Protein AF-A0A382G6Y0-F1 (afdb_monomer_lite)

Foldseek 3Di:
DDDFDKDALDPVVSPDIDGDHPVVLVVLCVVCVVVVHHSSVSVVVVVVVLVVQQVVCVVVVHARPVRDPDDPVNLVVVLVVLVVVLVVLVVVLVVVVVVVPVDPVVNVVSVVSNVVSVVVNVCSVPVPD

Organism: NCBI:txid408172

Structure (mmCIF, N/CA/C/O backbone):
data_AF-A0A382G6Y0-F1
#
_entry.id   AF-A0A382G6Y0-F1
#
loop_
_atom_site.group_PDB
_atom_site.id
_atom_site.type_symbol
_atom_site.label_atom_id
_atom_site.label_alt_id
_atom_site.label_comp_id
_atom_site.label_asym_id
_atom_site.label_entity_id
_atom_site.label_seq_id
_atom_site.pdbx_PDB_ins_code
_atom_site.Cartn_x
_atom_site.Cartn_y
_atom_site.Cartn_z
_atom_site.occupancy
_atom_site.B_iso_or_equiv
_atom_site.auth_seq_id
_atom_site.auth_comp_id
_atom_site.auth_asym_id
_atom_site.auth_atom_id
_atom_site.pdbx_PDB_model_num
ATOM 1 N N . MET A 1 1 ? 11.595 -20.872 0.022 1.00 48.16 1 MET A N 1
ATOM 2 C CA . MET A 1 1 ? 12.048 -20.132 -1.179 1.00 48.16 1 MET A CA 1
ATOM 3 C C . MET A 1 1 ? 10.862 -19.356 -1.728 1.00 48.16 1 MET A C 1
ATOM 5 O O . MET A 1 1 ? 9.811 -19.960 -1.899 1.00 48.16 1 MET A O 1
ATOM 9 N N . ALA A 1 2 ? 10.983 -18.038 -1.909 1.00 52.88 2 ALA A N 1
ATOM 10 C CA . ALA A 1 2 ? 9.869 -17.195 -2.349 1.00 52.88 2 ALA A CA 1
ATOM 11 C C . ALA A 1 2 ? 9.395 -17.615 -3.754 1.00 52.88 2 ALA A C 1
ATOM 13 O O . ALA A 1 2 ? 10.188 -17.620 -4.698 1.00 52.88 2 ALA A O 1
ATOM 14 N N . LYS A 1 3 ? 8.121 -18.011 -3.872 1.00 64.12 3 LYS A N 1
ATOM 15 C CA . LYS A 1 3 ? 7.473 -18.344 -5.146 1.00 64.12 3 LYS A CA 1
ATOM 16 C C . LYS A 1 3 ? 7.344 -17.055 -5.961 1.00 64.12 3 LYS A C 1
ATOM 18 O O . LYS A 1 3 ? 6.647 -16.141 -5.544 1.00 64.12 3 LYS A O 1
ATOM 23 N N . GLY A 1 4 ? 8.051 -16.960 -7.080 1.00 74.88 4 GLY A N 1
ATOM 24 C CA . GLY A 1 4 ? 7.977 -15.792 -7.954 1.00 74.88 4 GLY A CA 1
ATOM 25 C C . GLY A 1 4 ? 8.869 -15.934 -9.179 1.00 74.88 4 GLY A C 1
ATOM 26 O O . GLY A 1 4 ? 9.965 -16.510 -9.101 1.00 74.88 4 GLY A O 1
ATOM 27 N N . ARG A 1 5 ? 8.396 -15.408 -10.309 1.00 82.00 5 ARG A N 1
ATOM 28 C CA . ARG A 1 5 ? 9.122 -15.413 -11.579 1.00 82.00 5 ARG A CA 1
ATOM 29 C C . ARG A 1 5 ? 10.162 -14.295 -11.572 1.00 82.00 5 ARG A C 1
ATOM 31 O O . ARG A 1 5 ? 9.927 -13.208 -11.048 1.00 82.00 5 ARG A O 1
ATOM 38 N N . MET A 1 6 ? 11.334 -14.588 -12.132 1.00 84.00 6 MET A N 1
ATOM 39 C CA . MET A 1 6 ? 12.382 -13.589 -12.340 1.00 84.00 6 MET A CA 1
ATOM 40 C C . MET A 1 6 ? 11.963 -12.634 -13.457 1.00 84.00 6 MET A C 1
ATOM 42 O O . MET A 1 6 ? 11.615 -13.083 -14.550 1.00 84.00 6 MET A O 1
ATOM 46 N N . VAL A 1 7 ? 12.033 -11.336 -13.184 1.00 83.62 7 VAL A N 1
ATOM 47 C CA . VAL A 1 7 ? 11.769 -10.262 -14.143 1.00 83.62 7 VAL A CA 1
ATOM 48 C C . VAL A 1 7 ? 13.030 -9.426 -14.293 1.00 83.62 7 VAL A C 1
ATOM 50 O O . VAL A 1 7 ? 13.670 -9.090 -13.296 1.00 83.62 7 VAL A O 1
ATOM 53 N N . TYR A 1 8 ? 13.379 -9.095 -15.534 1.00 85.06 8 TYR A N 1
ATOM 54 C CA . TYR A 1 8 ? 14.515 -8.242 -15.867 1.00 85.06 8 TYR A CA 1
ATOM 55 C C . TYR A 1 8 ? 14.017 -6.858 -16.287 1.00 85.06 8 TYR A C 1
ATOM 57 O O . TYR A 1 8 ? 13.060 -6.733 -17.050 1.00 85.06 8 TYR A O 1
ATOM 65 N N . LE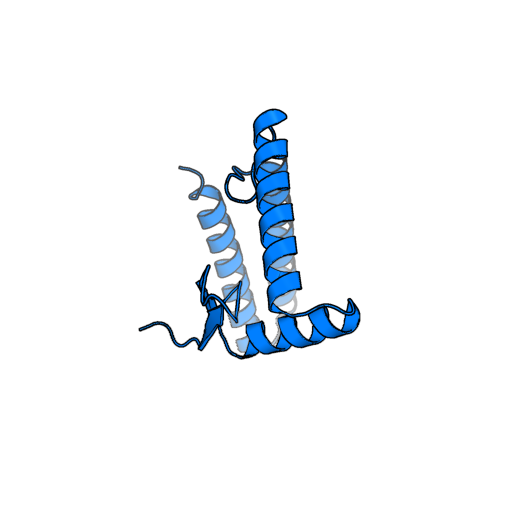U A 1 9 ? 14.663 -5.815 -15.771 1.00 83.25 9 LEU A N 1
ATOM 66 C CA . LEU A 1 9 ? 14.405 -4.423 -16.131 1.00 83.25 9 LEU A CA 1
ATOM 67 C C . LEU A 1 9 ? 15.010 -4.093 -17.495 1.00 83.25 9 LEU A C 1
ATOM 69 O O . LEU A 1 9 ? 14.487 -3.246 -18.208 1.00 83.25 9 LEU A O 1
ATOM 73 N N . ASP A 1 10 ? 16.094 -4.762 -17.872 1.00 82.31 10 ASP A N 1
ATOM 74 C CA . ASP A 1 10 ? 16.624 -4.807 -19.232 1.00 82.31 10 ASP A CA 1
ATOM 75 C C . ASP A 1 10 ? 16.640 -6.273 -19.682 1.00 82.31 10 ASP A C 1
ATOM 77 O O . ASP A 1 10 ? 17.432 -7.069 -19.172 1.00 82.31 10 ASP A O 1
ATOM 81 N N . GLU A 1 11 ? 15.711 -6.647 -20.567 1.00 74.12 11 GLU A N 1
ATOM 82 C CA . GLU A 1 11 ? 15.545 -8.038 -21.010 1.00 74.12 11 GLU A CA 1
ATOM 83 C C . GLU A 1 11 ? 16.718 -8.500 -21.896 1.00 74.12 11 GLU A C 1
ATOM 85 O O . GLU A 1 11 ? 17.145 -9.649 -21.771 1.00 74.12 11 GLU A O 1
ATOM 90 N N . ASP A 1 12 ? 17.306 -7.597 -22.689 1.00 78.62 12 ASP A N 1
ATOM 91 C CA . ASP A 1 12 ? 18.408 -7.901 -23.611 1.00 78.62 12 ASP A CA 1
ATOM 92 C C . ASP A 1 12 ? 19.730 -8.089 -22.863 1.00 78.62 12 ASP A C 1
ATOM 94 O O . ASP A 1 12 ? 20.458 -9.063 -23.073 1.00 78.62 12 ASP A O 1
ATOM 98 N N . LYS A 1 13 ? 20.039 -7.171 -21.939 1.00 79.88 13 LYS A N 1
ATOM 99 C CA . LYS A 1 13 ? 21.279 -7.214 -21.146 1.00 79.88 13 LYS A CA 1
ATOM 100 C C . LYS A 1 13 ? 21.147 -8.051 -19.877 1.00 79.88 13 LYS A C 1
ATOM 102 O O . LYS A 1 13 ? 22.143 -8.274 -19.190 1.00 79.88 13 LYS A O 1
ATOM 107 N N . LYS A 1 14 ? 19.930 -8.495 -19.541 1.00 76.19 14 LYS A N 1
ATOM 108 C CA . LYS A 1 14 ? 19.589 -9.185 -18.284 1.00 76.19 14 LYS A CA 1
ATOM 109 C C . LYS A 1 14 ? 20.040 -8.413 -17.036 1.00 76.19 14 LYS A C 1
ATOM 111 O O . LYS A 1 14 ? 20.447 -9.005 -16.034 1.00 76.19 14 LYS A O 1
ATOM 116 N N . LEU A 1 15 ? 19.955 -7.085 -17.082 1.00 76.50 15 LEU A N 1
ATOM 117 C CA . LEU A 1 15 ? 20.374 -6.195 -15.996 1.00 76.50 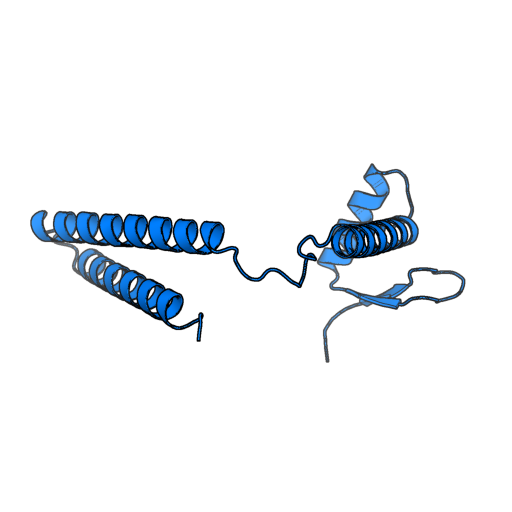15 LEU A CA 1
ATOM 118 C C . LEU A 1 15 ? 19.182 -5.729 -15.165 1.00 76.50 15 LEU A C 1
ATOM 120 O O . LEU A 1 15 ? 18.095 -5.510 -15.697 1.00 76.50 15 LEU A O 1
ATOM 124 N N . GLY A 1 16 ? 19.425 -5.557 -13.859 1.00 77.56 16 GLY A N 1
ATOM 125 C CA . GLY A 1 16 ? 18.426 -5.141 -12.875 1.00 77.56 16 GLY A CA 1
ATOM 126 C C . GLY A 1 16 ? 17.277 -6.140 -12.800 1.00 77.56 16 GLY A C 1
ATOM 127 O O . GLY A 1 16 ? 16.369 -6.100 -13.615 1.00 77.56 16 GLY A O 1
ATOM 128 N N . HIS A 1 17 ? 17.307 -7.066 -11.849 1.00 85.62 17 HIS A N 1
ATOM 129 C CA . HIS A 1 17 ? 16.301 -8.121 -11.775 1.00 85.62 17 HIS A CA 1
ATOM 130 C C . HIS A 1 17 ? 15.602 -8.149 -10.423 1.00 85.62 17 HIS A C 1
ATOM 132 O O . HIS A 1 17 ? 16.197 -7.841 -9.393 1.00 85.62 17 HIS A O 1
ATOM 138 N N . TYR A 1 18 ? 14.339 -8.558 -10.437 1.00 87.00 18 TYR A N 1
ATOM 139 C CA . TYR A 1 18 ? 13.534 -8.758 -9.239 1.00 87.00 18 TYR A CA 1
ATOM 140 C C . TYR A 1 18 ? 12.677 -10.016 -9.381 1.00 87.00 18 TYR A C 1
ATOM 142 O O . TYR A 1 18 ? 12.496 -10.547 -10.480 1.00 87.00 18 TYR A O 1
ATOM 150 N N . ARG A 1 19 ? 12.170 -10.523 -8.255 1.00 87.00 19 ARG A N 1
ATOM 151 C CA . ARG A 1 19 ? 11.152 -11.578 -8.243 1.00 87.00 19 ARG A CA 1
ATOM 152 C C . ARG A 1 19 ? 9.798 -10.956 -7.966 1.00 87.00 19 ARG A C 1
ATOM 154 O O . ARG A 1 19 ? 9.670 -10.174 -7.031 1.00 87.00 19 ARG A O 1
ATOM 161 N N . ALA A 1 20 ? 8.809 -11.353 -8.751 1.00 86.69 20 ALA A N 1
ATOM 162 C CA . ALA A 1 20 ? 7.421 -10.956 -8.576 1.00 86.69 20 ALA A CA 1
ATOM 163 C C . ALA A 1 20 ? 6.495 -12.167 -8.702 1.00 86.69 20 ALA A C 1
ATOM 165 O O . ALA A 1 20 ? 6.863 -13.182 -9.307 1.00 86.69 20 ALA A O 1
ATOM 166 N N . SER A 1 21 ? 5.309 -12.066 -8.102 1.00 90.38 21 SER A N 1
ATOM 167 C CA . SER A 1 21 ? 4.248 -13.052 -8.298 1.00 90.38 21 SER A CA 1
ATOM 168 C C . SER A 1 21 ? 3.688 -12.959 -9.722 1.00 90.38 21 SER A C 1
ATOM 170 O O . SER A 1 21 ? 3.909 -11.966 -10.422 1.00 90.38 21 SER A O 1
ATOM 172 N N . GLU A 1 22 ? 3.001 -14.004 -10.182 1.00 87.75 22 GLU A N 1
ATOM 173 C CA . GLU A 1 22 ? 2.425 -14.004 -11.532 1.00 87.75 22 GLU A CA 1
ATOM 174 C C . GLU A 1 22 ? 1.322 -12.956 -11.676 1.00 87.75 22 GLU A C 1
ATOM 176 O O . GLU A 1 22 ? 1.249 -12.299 -12.714 1.00 87.75 22 GLU A O 1
ATOM 181 N N . GLU A 1 23 ? 0.545 -12.732 -10.615 1.00 89.50 23 GLU A N 1
ATOM 182 C CA . GLU A 1 23 ? -0.508 -11.718 -10.566 1.00 89.50 23 GLU A CA 1
ATOM 183 C C . GLU A 1 23 ? 0.077 -10.325 -10.809 1.00 89.50 23 GLU A C 1
ATOM 185 O O . GLU A 1 23 ? -0.344 -9.628 -11.730 1.00 89.50 23 GLU A O 1
ATOM 190 N N . LEU A 1 24 ? 1.139 -9.965 -10.077 1.00 87.12 24 LEU A N 1
ATOM 191 C CA . LEU A 1 24 ? 1.805 -8.672 -10.237 1.00 87.12 24 LEU A CA 1
ATOM 192 C C . LEU A 1 24 ? 2.392 -8.502 -11.645 1.00 87.12 24 LEU A C 1
ATOM 194 O O . LEU A 1 24 ? 2.328 -7.424 -12.230 1.00 87.12 24 LEU A O 1
ATOM 198 N N . ILE A 1 25 ? 2.970 -9.562 -12.216 1.00 89.75 25 ILE A N 1
ATOM 199 C CA . ILE A 1 25 ? 3.517 -9.512 -13.579 1.00 89.75 25 ILE A CA 1
ATOM 200 C C . ILE A 1 25 ? 2.405 -9.298 -14.610 1.00 89.75 25 ILE A C 1
ATOM 202 O O . ILE A 1 25 ? 2.631 -8.581 -15.588 1.00 89.75 25 ILE A O 1
ATOM 206 N N . SER A 1 26 ? 1.239 -9.914 -14.401 1.00 91.38 26 SER A N 1
ATOM 207 C CA . SER A 1 26 ? 0.067 -9.757 -15.262 1.00 91.38 26 SER A CA 1
ATOM 208 C C . SER A 1 26 ? -0.492 -8.337 -15.183 1.00 91.38 26 SER A C 1
ATOM 210 O O . SER A 1 26 ? -0.689 -7.707 -16.218 1.00 91.38 26 SER A O 1
ATOM 212 N N . GLU A 1 27 ? -0.668 -7.796 -13.977 1.00 92.62 27 GLU A N 1
ATOM 213 C CA . GLU A 1 27 ? -1.139 -6.420 -13.775 1.00 92.62 27 GLU A CA 1
ATOM 214 C C . GLU A 1 27 ? -0.194 -5.396 -14.414 1.00 92.62 27 GLU A C 1
ATOM 216 O O . GLU A 1 27 ? -0.626 -4.513 -15.155 1.00 92.62 27 GLU A O 1
ATOM 221 N N . LEU A 1 28 ? 1.118 -5.556 -14.210 1.00 90.44 28 LEU A N 1
ATOM 222 C CA . LEU A 1 28 ? 2.122 -4.697 -14.841 1.00 90.44 28 LEU A CA 1
ATOM 223 C C . LEU A 1 28 ? 2.099 -4.793 -16.371 1.00 90.44 28 LEU A C 1
ATOM 225 O O . LEU A 1 28 ? 2.449 -3.823 -17.042 1.00 90.44 28 LEU A O 1
ATOM 229 N N . ALA A 1 29 ? 1.733 -5.947 -16.936 1.00 91.56 29 ALA A N 1
ATOM 230 C CA . ALA A 1 29 ? 1.623 -6.112 -18.380 1.00 91.56 29 ALA A CA 1
ATOM 231 C C . ALA A 1 29 ? 0.397 -5.384 -18.948 1.00 91.56 29 ALA A C 1
ATOM 233 O O . ALA A 1 29 ? 0.525 -4.737 -19.986 1.00 91.56 29 ALA A O 1
ATOM 234 N N . GLU A 1 30 ? -0.752 -5.445 -18.272 1.00 94.75 30 GLU A N 1
ATOM 235 C CA . GLU A 1 30 ? -1.954 -4.712 -18.690 1.00 94.75 30 GLU A CA 1
ATOM 236 C C . GLU A 1 30 ? -1.748 -3.197 -18.598 1.00 94.75 30 GLU A C 1
ATOM 238 O O . GLU A 1 30 ? -1.941 -2.490 -19.587 1.00 94.75 30 GLU A O 1
ATOM 243 N N . LEU A 1 31 ? -1.206 -2.705 -17.480 1.00 93.25 31 LEU A N 1
ATOM 244 C CA . LEU A 1 31 ? -0.874 -1.283 -17.324 1.00 93.25 31 LEU A CA 1
ATOM 245 C C . LEU A 1 31 ? 0.127 -0.802 -18.384 1.00 93.25 31 LEU A C 1
ATOM 247 O O . LEU A 1 31 ? 0.004 0.295 -18.929 1.00 93.25 31 LEU A O 1
ATOM 251 N N . ALA A 1 32 ? 1.125 -1.624 -18.715 1.00 91.94 32 ALA A N 1
ATOM 252 C CA . ALA A 1 32 ? 2.099 -1.274 -19.743 1.00 91.94 32 ALA A CA 1
ATOM 253 C C . ALA A 1 32 ? 1.451 -1.146 -21.134 1.00 91.94 32 ALA A C 1
ATOM 255 O O . ALA A 1 32 ? 1.807 -0.229 -21.880 1.00 91.94 32 ALA A O 1
ATOM 256 N N . LYS A 1 33 ? 0.471 -2.005 -21.463 1.00 93.19 33 LYS A N 1
ATOM 257 C CA . LYS A 1 33 ? -0.311 -1.899 -22.708 1.00 93.19 33 LYS A CA 1
ATOM 258 C C . LYS A 1 33 ? -1.119 -0.607 -22.754 1.00 93.19 33 LYS A C 1
ATOM 260 O O . LYS A 1 33 ? -1.042 0.098 -23.757 1.00 93.19 33 LYS A O 1
ATOM 265 N N . GLU A 1 34 ? -1.840 -0.276 -21.681 1.00 94.31 34 GLU A N 1
ATOM 266 C CA . GLU A 1 34 ? -2.636 0.960 -21.595 1.00 94.31 34 GLU A CA 1
ATOM 267 C C . GLU A 1 34 ? -1.777 2.204 -21.840 1.00 94.31 34 GLU A C 1
ATOM 269 O O . GLU A 1 34 ? -2.177 3.127 -22.547 1.00 94.31 34 GLU A O 1
ATOM 274 N N . MET A 1 35 ? -0.549 2.200 -21.320 1.00 90.69 35 MET A N 1
ATOM 275 C CA . MET A 1 35 ? 0.387 3.308 -21.482 1.00 90.69 35 MET A CA 1
ATOM 276 C C . MET A 1 35 ? 1.280 3.203 -22.732 1.00 90.69 35 MET A C 1
ATOM 278 O O . MET A 1 35 ? 2.229 3.979 -22.867 1.00 90.69 35 MET A O 1
ATOM 282 N N . SER A 1 36 ? 1.006 2.254 -23.638 1.00 93.00 36 SER A N 1
ATOM 283 C CA . SER A 1 36 ? 1.769 2.023 -24.877 1.00 93.00 36 SER A CA 1
ATOM 284 C C . SER A 1 36 ? 3.285 1.892 -24.657 1.00 93.00 36 SER A C 1
ATOM 286 O O . SER A 1 36 ? 4.093 2.456 -25.398 1.00 93.00 36 SER A O 1
ATOM 288 N N . MET A 1 37 ? 3.693 1.157 -23.620 1.00 91.00 37 MET A N 1
ATOM 289 C CA . MET A 1 37 ? 5.102 0.917 -23.305 1.00 91.00 37 MET A CA 1
ATOM 290 C C . MET A 1 37 ? 5.386 -0.549 -22.975 1.00 91.00 37 MET A C 1
ATOM 292 O O . MET A 1 37 ? 4.484 -1.345 -22.735 1.00 91.00 37 MET A O 1
ATOM 296 N N . SER A 1 38 ? 6.665 -0.931 -22.960 1.00 89.44 38 SER A N 1
ATOM 297 C CA . SER A 1 38 ? 7.045 -2.260 -22.483 1.00 89.44 38 SER A CA 1
ATOM 298 C C . SER A 1 38 ? 6.901 -2.344 -20.964 1.00 89.44 38 SER A C 1
ATOM 300 O O . SER A 1 38 ? 7.141 -1.370 -20.247 1.00 89.44 38 SER A O 1
ATOM 302 N N . ARG A 1 39 ? 6.586 -3.538 -20.451 1.00 88.75 39 ARG A N 1
ATOM 303 C CA . ARG A 1 39 ? 6.558 -3.815 -19.005 1.00 88.75 39 ARG A CA 1
ATOM 304 C C . ARG A 1 39 ? 7.867 -3.404 -18.323 1.00 88.75 39 ARG A C 1
ATOM 306 O O . ARG A 1 39 ? 7.846 -2.775 -17.272 1.00 88.75 39 ARG A O 1
ATOM 313 N N . SER A 1 40 ? 9.003 -3.726 -18.940 1.00 87.00 40 SER A N 1
ATOM 314 C CA . SER A 1 40 ? 10.335 -3.353 -18.452 1.00 87.00 40 SER A CA 1
ATOM 315 C C . SER A 1 40 ? 10.545 -1.832 -18.425 1.00 87.00 40 SER A C 1
ATOM 317 O O . SER A 1 40 ? 11.075 -1.296 -17.450 1.00 87.00 40 SER A O 1
ATOM 319 N N . GLY A 1 41 ? 10.064 -1.122 -19.449 1.00 87.50 41 GLY A N 1
ATOM 320 C CA . GLY A 1 41 ? 10.063 0.339 -19.511 1.00 87.50 41 GLY A CA 1
ATOM 321 C C . GLY A 1 41 ? 9.193 0.976 -18.427 1.00 87.50 41 GLY A C 1
ATOM 322 O O . GLY A 1 41 ? 9.645 1.912 -17.768 1.00 87.50 41 GLY A O 1
ATOM 323 N N . LEU A 1 42 ? 7.998 0.426 -18.189 1.00 90.44 42 LEU A N 1
ATOM 324 C CA . LEU A 1 42 ? 7.098 0.854 -17.117 1.00 90.44 42 LEU A CA 1
ATOM 325 C C . LEU A 1 42 ? 7.757 0.697 -15.748 1.00 90.44 42 LEU A C 1
ATOM 327 O O . LEU A 1 42 ? 7.819 1.658 -14.982 1.00 90.44 42 LEU A O 1
ATOM 331 N N . THR A 1 43 ? 8.300 -0.489 -15.451 1.00 89.56 43 THR A N 1
ATOM 332 C CA . THR A 1 43 ? 8.948 -0.736 -14.157 1.00 89.56 43 THR A CA 1
ATOM 333 C C . THR A 1 43 ? 10.141 0.196 -13.944 1.00 89.56 43 THR A C 1
ATOM 335 O O . THR A 1 43 ? 10.299 0.737 -12.852 1.00 89.56 43 THR A O 1
ATOM 338 N N . ARG A 1 44 ? 10.960 0.442 -14.977 1.00 88.81 44 ARG A N 1
ATOM 339 C CA . ARG A 1 44 ? 12.099 1.364 -14.871 1.00 88.81 44 ARG A CA 1
ATOM 340 C C . ARG A 1 44 ? 11.647 2.790 -14.554 1.00 88.81 44 ARG A C 1
ATOM 342 O O . ARG A 1 44 ? 12.137 3.363 -13.585 1.00 88.81 44 ARG A O 1
ATOM 349 N N . ARG A 1 45 ? 10.678 3.329 -15.303 1.00 88.56 45 ARG A N 1
ATOM 350 C CA . ARG A 1 45 ? 10.148 4.683 -15.059 1.00 88.56 45 ARG A CA 1
ATOM 351 C C . ARG A 1 45 ? 9.524 4.813 -13.674 1.00 88.56 45 ARG A C 1
ATOM 353 O O . ARG A 1 45 ? 9.723 5.827 -13.015 1.00 88.56 45 ARG A O 1
ATOM 360 N N . ALA A 1 46 ? 8.798 3.792 -13.221 1.00 89.44 46 ALA A N 1
ATOM 361 C CA . ALA A 1 46 ? 8.211 3.781 -11.885 1.00 89.44 46 ALA A CA 1
ATOM 362 C C . ALA A 1 46 ? 9.292 3.829 -10.792 1.00 89.44 46 ALA A C 1
ATOM 364 O O . ALA A 1 46 ? 9.173 4.604 -9.846 1.00 89.44 46 ALA A O 1
ATOM 365 N N . LEU A 1 47 ? 10.372 3.052 -10.941 1.00 89.38 47 LEU A N 1
ATOM 366 C CA . LEU A 1 47 ? 11.500 3.066 -10.007 1.00 89.38 47 LEU A CA 1
ATOM 367 C C . LEU A 1 47 ? 12.259 4.399 -10.031 1.00 89.38 47 LEU A C 1
ATOM 369 O O . LEU A 1 47 ? 12.597 4.917 -8.971 1.00 89.38 47 LEU A O 1
ATOM 373 N N . GLU A 1 48 ? 12.495 4.977 -11.208 1.00 89.88 48 GLU A N 1
ATOM 374 C CA . GLU A 1 48 ? 13.131 6.294 -11.354 1.00 89.88 48 GLU A CA 1
ATOM 375 C C . GLU A 1 48 ? 12.297 7.396 -10.693 1.00 89.88 48 GLU A C 1
ATOM 377 O O . GLU A 1 48 ? 12.817 8.157 -9.876 1.00 89.88 48 GLU A O 1
ATOM 382 N N . ALA A 1 49 ? 10.990 7.435 -10.973 1.00 87.38 49 ALA A N 1
ATOM 383 C CA . ALA A 1 49 ? 10.064 8.374 -10.345 1.00 87.38 49 ALA A CA 1
ATOM 384 C C . ALA A 1 49 ? 10.024 8.191 -8.822 1.00 87.38 49 ALA A C 1
ATOM 386 O O . ALA A 1 49 ? 10.003 9.169 -8.074 1.00 87.38 49 ALA A O 1
ATOM 387 N N . PHE A 1 50 ? 10.068 6.943 -8.351 1.00 87.06 50 PHE A N 1
ATOM 388 C CA . PHE A 1 50 ? 10.107 6.639 -6.928 1.00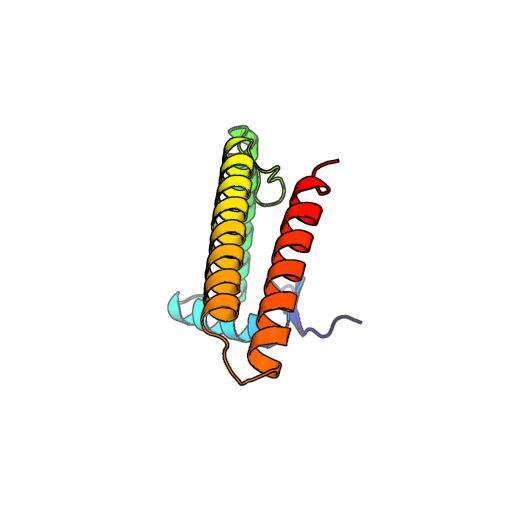 87.06 50 PHE A CA 1
ATOM 389 C C . PHE A 1 50 ? 11.399 7.130 -6.259 1.00 87.06 50 PHE A C 1
ATOM 391 O O . PHE A 1 50 ? 11.353 7.752 -5.198 1.00 87.06 50 PHE A O 1
ATOM 398 N N . VAL A 1 51 ? 12.557 6.903 -6.884 1.00 87.62 51 VAL A N 1
ATOM 399 C CA . VAL A 1 51 ? 13.846 7.413 -6.393 1.00 87.62 51 VAL A CA 1
ATOM 400 C C . VAL A 1 51 ? 13.849 8.941 -6.367 1.00 87.62 51 VAL A C 1
ATOM 402 O O . VAL A 1 51 ? 14.268 9.524 -5.365 1.00 87.62 51 VAL A O 1
ATOM 405 N N . GLN A 1 52 ? 13.334 9.589 -7.416 1.00 87.38 52 GLN A N 1
ATOM 406 C CA . GLN A 1 52 ? 13.216 11.045 -7.474 1.00 87.38 52 GLN A CA 1
ATOM 407 C C . GLN A 1 52 ? 12.336 11.576 -6.339 1.00 87.38 52 GLN A C 1
ATOM 409 O O . GLN A 1 52 ? 12.775 12.437 -5.581 1.00 87.38 52 GLN A O 1
ATOM 414 N N . TYR A 1 53 ? 11.155 10.984 -6.138 1.00 86.69 53 TYR A N 1
ATOM 415 C CA . TYR A 1 53 ? 10.269 11.318 -5.023 1.00 86.69 53 TYR A CA 1
ATOM 416 C C . TYR A 1 53 ? 10.981 11.216 -3.666 1.00 86.69 53 TYR A C 1
ATOM 418 O O . TYR A 1 53 ? 10.873 12.112 -2.829 1.00 86.69 53 TYR A O 1
ATOM 426 N N . MET A 1 54 ? 11.740 10.140 -3.438 1.00 85.25 54 MET A N 1
ATOM 427 C CA . MET A 1 54 ? 12.467 9.932 -2.181 1.00 85.25 54 MET A CA 1
ATOM 428 C C . MET A 1 54 ? 13.593 10.958 -1.980 1.00 85.25 54 MET A C 1
ATOM 430 O O . MET A 1 54 ? 13.837 11.385 -0.846 1.00 85.25 54 MET A O 1
ATOM 434 N N . ASN A 1 55 ? 14.262 11.367 -3.060 1.00 86.00 55 ASN A N 1
ATOM 435 C CA . ASN A 1 55 ? 15.285 12.412 -3.037 1.00 86.00 55 ASN A CA 1
ATOM 436 C C . ASN A 1 55 ? 14.679 13.792 -2.760 1.00 86.00 55 ASN A C 1
ATOM 438 O O . ASN A 1 55 ? 15.177 14.504 -1.886 1.00 86.00 55 ASN A O 1
ATOM 442 N N . ASP A 1 56 ? 13.576 14.135 -3.423 1.00 82.38 56 ASP A N 1
ATOM 443 C CA . ASP A 1 56 ? 12.864 15.398 -3.215 1.00 82.38 56 ASP A CA 1
ATOM 444 C C . ASP A 1 56 ? 12.315 15.484 -1.789 1.00 82.38 56 ASP A C 1
ATOM 446 O O . ASP A 1 56 ? 12.500 16.492 -1.103 1.00 82.38 56 ASP A O 1
ATOM 450 N N . ALA A 1 57 ? 11.720 14.396 -1.290 1.00 79.50 57 ALA A N 1
ATOM 451 C CA . ALA A 1 57 ? 11.258 14.310 0.090 1.00 79.50 57 ALA A CA 1
ATOM 452 C C . ALA A 1 57 ? 12.407 14.563 1.080 1.00 79.50 57 ALA A C 1
ATOM 454 O O . ALA A 1 57 ? 12.252 15.345 2.019 1.00 79.50 57 ALA A O 1
ATOM 455 N N . ARG A 1 58 ? 13.589 13.978 0.839 1.00 79.56 58 ARG A N 1
ATOM 456 C CA . ARG A 1 58 ? 14.782 14.207 1.668 1.00 79.56 58 ARG A CA 1
ATOM 457 C C . ARG A 1 58 ? 15.257 15.660 1.602 1.00 79.56 58 ARG A C 1
ATOM 459 O O . ARG A 1 58 ? 15.514 16.251 2.650 1.00 79.56 58 ARG A O 1
ATOM 466 N N . MET A 1 59 ? 15.355 16.233 0.403 1.00 82.38 59 MET A N 1
ATOM 467 C CA . MET A 1 59 ? 15.794 17.616 0.189 1.00 82.38 59 MET A CA 1
ATOM 468 C C . MET A 1 59 ? 14.867 18.615 0.894 1.00 82.38 59 MET A C 1
ATOM 470 O O . MET A 1 59 ? 15.330 19.542 1.556 1.00 82.38 59 MET A O 1
ATOM 474 N N . LEU A 1 60 ? 13.557 18.384 0.815 1.00 77.50 60 LEU A N 1
ATOM 475 C CA . LEU A 1 60 ? 12.530 19.232 1.421 1.00 77.50 60 LEU A CA 1
ATOM 476 C C . LEU A 1 60 ? 12.295 18.939 2.913 1.00 77.50 60 LEU A C 1
ATOM 478 O O . LEU A 1 60 ? 11.366 19.496 3.502 1.00 77.50 60 LEU A O 1
ATOM 482 N N . LYS A 1 61 ? 13.099 18.058 3.532 1.00 77.56 61 LYS A N 1
ATOM 483 C CA . LYS A 1 61 ? 12.922 17.576 4.917 1.00 77.56 61 LYS A CA 1
ATOM 484 C C . LYS A 1 61 ? 11.506 17.037 5.188 1.00 77.56 61 LYS A C 1
ATOM 486 O O . LYS A 1 61 ? 10.988 17.141 6.299 1.00 77.56 61 LYS A O 1
ATOM 491 N N . LYS A 1 62 ? 10.861 16.480 4.163 1.00 68.94 62 LYS A N 1
A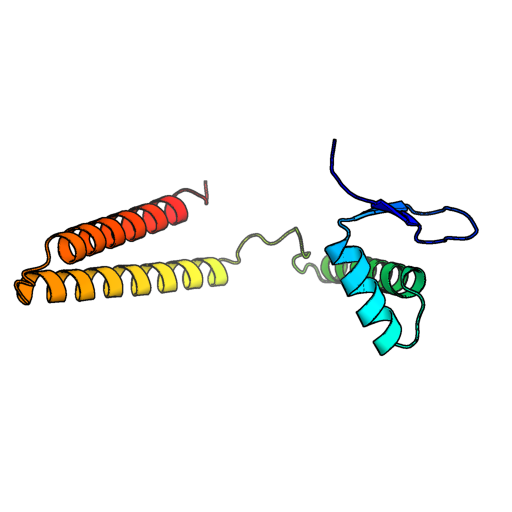TOM 492 C CA . LYS A 1 62 ? 9.565 15.804 4.246 1.00 68.94 62 LYS A CA 1
ATOM 493 C C . LYS A 1 62 ? 9.777 14.323 4.563 1.00 68.94 62 LYS A C 1
ATOM 495 O O . LYS A 1 62 ? 10.848 13.757 4.346 1.00 68.94 62 LYS A O 1
ATOM 500 N N . LEU A 1 63 ? 8.741 13.692 5.105 1.00 65.00 63 LEU A N 1
ATOM 501 C CA . LEU A 1 63 ? 8.751 12.261 5.397 1.00 65.00 63 LEU A CA 1
ATOM 502 C C . LEU A 1 63 ? 8.860 11.470 4.090 1.00 65.00 63 LEU A C 1
ATOM 504 O O . LEU A 1 63 ? 8.133 11.732 3.134 1.00 65.00 63 LEU A O 1
ATOM 508 N N . THR A 1 64 ? 9.769 10.502 4.061 1.00 72.50 64 THR A N 1
ATOM 509 C CA . THR A 1 64 ? 9.901 9.555 2.951 1.00 72.50 64 THR A CA 1
ATOM 510 C C . THR A 1 64 ? 8.829 8.465 3.049 1.00 72.50 64 THR A C 1
ATOM 512 O O . THR A 1 64 ? 8.284 8.236 4.131 1.00 72.50 64 THR A O 1
ATOM 515 N N . MET A 1 65 ? 8.527 7.762 1.948 1.00 66.88 65 MET A N 1
ATOM 516 C CA . MET A 1 65 ? 7.428 6.777 1.901 1.00 66.88 65 MET A CA 1
ATOM 517 C C . MET A 1 65 ? 7.533 5.703 2.999 1.00 66.88 65 MET A C 1
ATOM 519 O O . MET A 1 65 ? 6.528 5.335 3.599 1.00 66.88 65 MET A O 1
ATOM 523 N N . PHE A 1 66 ? 8.753 5.252 3.305 1.00 67.75 66 PHE A N 1
ATOM 524 C CA . PHE A 1 66 ? 9.034 4.248 4.341 1.00 67.75 66 PHE A CA 1
ATOM 525 C C . PHE A 1 66 ? 9.432 4.851 5.698 1.00 67.75 66 PHE A C 1
ATOM 527 O O . PHE A 1 66 ? 9.667 4.123 6.655 1.00 67.75 66 PHE A O 1
ATOM 534 N N . GLY A 1 67 ? 9.525 6.180 5.785 1.00 61.56 67 GLY A N 1
ATOM 535 C CA . GLY A 1 67 ? 9.933 6.918 6.978 1.00 61.56 67 GLY A CA 1
ATOM 536 C C . GLY A 1 67 ? 8.774 7.537 7.754 1.00 61.56 67 GLY A C 1
ATOM 537 O O . GLY A 1 67 ? 9.028 8.395 8.598 1.00 61.56 67 GLY A O 1
ATOM 538 N N . LYS A 1 68 ? 7.516 7.159 7.475 1.00 58.59 68 LYS A N 1
ATOM 539 C CA . LYS A 1 68 ? 6.346 7.641 8.225 1.00 58.59 68 LYS A CA 1
ATOM 540 C C . LYS A 1 68 ? 6.453 7.238 9.702 1.00 58.59 68 LYS A C 1
ATOM 542 O O . LYS A 1 68 ? 5.987 6.177 10.099 1.00 58.59 68 LYS A O 1
ATOM 547 N N . LYS A 1 69 ? 6.993 8.125 10.542 1.00 56.84 69 LYS A N 1
ATOM 548 C CA . LYS A 1 69 ? 6.472 8.260 11.906 1.00 56.84 69 LYS A CA 1
ATOM 549 C C . LYS A 1 69 ? 5.081 8.892 11.773 1.00 56.84 69 LYS A C 1
ATOM 551 O O . LYS A 1 69 ? 4.976 9.880 11.038 1.00 56.84 69 LYS A O 1
ATOM 556 N N . PRO A 1 70 ? 4.030 8.350 12.412 1.00 59.59 70 PRO A N 1
ATOM 557 C CA . PRO A 1 70 ? 2.745 9.037 12.478 1.00 59.59 70 PRO A CA 1
ATOM 558 C C . PRO A 1 70 ? 3.005 10.462 12.970 1.00 59.59 70 PRO A C 1
ATOM 560 O O . PRO A 1 70 ? 3.718 10.648 13.961 1.00 59.59 70 PRO A O 1
ATOM 563 N N . THR A 1 71 ? 2.510 11.483 12.266 1.00 67.00 71 THR A N 1
ATOM 564 C CA . THR A 1 71 ? 2.546 12.830 12.846 1.00 67.00 71 THR A CA 1
ATOM 565 C C . THR A 1 71 ? 1.679 12.812 14.104 1.00 67.00 71 THR A C 1
ATOM 567 O O . THR A 1 71 ? 0.766 11.992 14.212 1.00 67.00 71 THR A O 1
ATOM 570 N N . VAL A 1 72 ? 1.940 13.700 15.067 1.00 67.31 72 VAL A N 1
ATOM 571 C CA . VAL A 1 72 ? 1.085 13.811 16.265 1.00 67.31 72 VAL A CA 1
ATOM 572 C C . VAL A 1 72 ? -0.379 13.994 15.856 1.00 67.31 72 VAL A C 1
ATOM 574 O O . VAL A 1 72 ? -1.255 13.385 16.448 1.00 67.31 72 VAL A O 1
ATOM 577 N N . GLU A 1 73 ? -0.637 14.752 14.791 1.00 67.44 73 GLU A N 1
ATOM 578 C CA . GLU A 1 73 ? -1.970 14.929 14.211 1.00 67.44 73 GLU A CA 1
ATOM 579 C C . GLU A 1 73 ? -2.557 13.628 13.642 1.00 67.44 73 GLU A C 1
ATOM 581 O O . GLU A 1 73 ? -3.692 13.286 13.960 1.00 67.44 73 GLU A O 1
ATOM 586 N N . THR A 1 74 ? -1.793 12.856 12.858 1.00 67.81 74 THR A N 1
ATOM 587 C CA . THR A 1 74 ? -2.239 11.542 12.362 1.00 67.81 74 THR A CA 1
ATOM 588 C C . THR A 1 74 ? -2.536 10.590 13.517 1.00 67.81 74 THR A C 1
ATOM 590 O O . THR A 1 74 ? -3.573 9.939 13.510 1.00 67.81 74 THR A O 1
ATOM 593 N N . TRP A 1 75 ? -1.687 10.566 14.544 1.00 68.19 75 TRP A N 1
ATOM 594 C CA . TRP A 1 75 ? -1.908 9.743 15.731 1.00 68.19 75 TRP A CA 1
ATOM 595 C C . TRP A 1 75 ? -3.135 10.184 16.539 1.00 68.19 75 TRP A C 1
A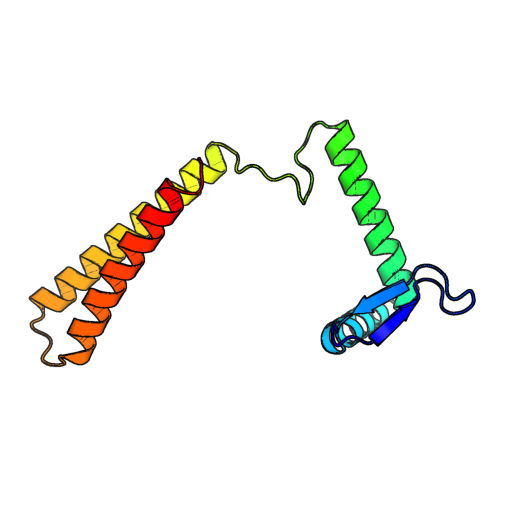TOM 597 O O . TRP A 1 75 ? -3.919 9.348 16.982 1.00 68.19 75 TRP A O 1
ATOM 607 N N . LEU A 1 76 ? -3.335 11.493 16.719 1.00 72.81 76 LEU A N 1
ATOM 608 C CA . LEU A 1 76 ? -4.517 12.029 17.395 1.00 72.81 76 LEU A CA 1
ATOM 609 C C . LEU A 1 76 ? -5.797 11.683 16.624 1.00 72.81 76 LEU A C 1
ATOM 611 O O . LEU A 1 76 ? -6.775 11.268 17.242 1.00 72.81 76 LEU A O 1
ATOM 615 N N . ASN A 1 77 ? -5.774 11.784 15.293 1.00 75.75 77 ASN A N 1
ATOM 616 C CA . ASN A 1 77 ? -6.904 11.411 14.444 1.00 75.75 77 ASN A CA 1
ATOM 617 C C . ASN A 1 77 ? -7.194 9.906 14.508 1.00 75.75 77 ASN A C 1
ATOM 619 O O . ASN A 1 77 ? -8.338 9.521 14.721 1.00 75.75 77 ASN A O 1
ATOM 623 N N . GLU A 1 78 ? -6.175 9.049 14.409 1.00 69.62 78 GLU A N 1
ATOM 624 C CA . GLU A 1 78 ? -6.336 7.595 14.563 1.00 69.62 78 GLU A CA 1
ATOM 625 C C . GLU A 1 78 ? -6.914 7.236 15.938 1.00 69.62 78 GLU A C 1
ATOM 627 O O . GLU A 1 78 ? -7.845 6.435 16.035 1.00 69.62 78 GLU A O 1
ATOM 632 N N . ARG A 1 79 ? -6.435 7.887 17.004 1.00 74.06 79 ARG A N 1
ATOM 633 C CA . ARG A 1 79 ? -6.941 7.678 18.364 1.00 74.06 79 ARG A CA 1
ATOM 634 C C . ARG A 1 79 ? -8.389 8.139 18.531 1.00 74.06 79 ARG A C 1
ATOM 636 O O . ARG A 1 79 ? -9.152 7.471 19.234 1.00 74.06 79 ARG A O 1
ATOM 643 N N . ASN A 1 80 ? -8.769 9.255 17.915 1.00 79.69 80 ASN A N 1
ATOM 644 C CA . ASN A 1 80 ? -10.148 9.743 17.933 1.00 79.69 80 ASN A CA 1
ATOM 645 C C . ASN A 1 80 ? -11.075 8.784 17.178 1.00 79.69 80 ASN A C 1
ATOM 647 O O . ASN A 1 80 ? -12.055 8.329 17.762 1.00 79.69 80 ASN A O 1
ATOM 651 N N . ASN A 1 81 ? -10.694 8.362 15.970 1.00 75.69 81 ASN A N 1
ATOM 652 C CA . ASN A 1 81 ? -11.454 7.393 15.175 1.00 75.69 81 ASN A CA 1
ATOM 653 C C . ASN A 1 81 ? -11.638 6.063 15.928 1.00 75.69 81 ASN A C 1
ATOM 655 O O . ASN A 1 81 ? -12.731 5.502 15.977 1.00 75.69 81 ASN A O 1
ATOM 659 N N . MET A 1 82 ? -10.579 5.573 16.582 1.00 75.06 82 MET A N 1
ATOM 660 C CA . MET A 1 82 ? -10.634 4.361 17.407 1.00 75.06 82 MET A CA 1
ATOM 661 C C . MET A 1 82 ? -11.580 4.508 18.602 1.00 75.06 82 MET A C 1
ATOM 663 O O . MET A 1 82 ? -12.302 3.567 18.947 1.00 75.06 82 MET A O 1
ATOM 667 N N . ARG A 1 83 ? -11.585 5.678 19.249 1.00 77.56 83 ARG A N 1
ATOM 668 C CA . ARG A 1 83 ? -12.492 5.974 20.362 1.00 77.56 83 ARG A CA 1
ATOM 669 C C . ARG A 1 83 ? -13.946 6.021 19.896 1.00 77.56 83 ARG A C 1
ATOM 671 O O . ARG A 1 83 ? -14.795 5.442 20.573 1.00 77.56 83 ARG A O 1
ATOM 678 N N . GLU A 1 84 ? -14.223 6.685 18.778 1.00 80.00 84 GLU A N 1
ATOM 679 C CA . GLU A 1 84 ? -15.562 6.772 18.182 1.00 80.00 84 GLU A CA 1
ATOM 680 C C . GLU A 1 84 ? -16.087 5.379 17.836 1.00 80.00 84 GLU A C 1
ATOM 682 O O . GLU A 1 84 ? -17.119 4.973 18.366 1.00 80.00 84 GLU A O 1
ATOM 687 N N . MET A 1 85 ? -15.303 4.584 17.102 1.00 77.38 85 MET A N 1
ATOM 688 C CA . MET A 1 85 ? -15.656 3.204 16.760 1.00 77.38 85 MET A CA 1
ATOM 689 C C . MET A 1 85 ? -15.912 2.341 18.007 1.00 77.38 85 MET A C 1
ATOM 691 O O . MET A 1 85 ? -16.891 1.601 18.062 1.00 77.38 85 MET A O 1
ATOM 695 N N . THR A 1 86 ? -15.065 2.444 19.040 1.00 77.12 86 THR A N 1
ATOM 696 C CA . THR A 1 86 ? -15.265 1.691 20.295 1.00 77.12 86 THR A CA 1
ATOM 697 C C . THR A 1 86 ? -16.572 2.092 20.981 1.00 77.12 86 THR A C 1
ATOM 699 O O . THR A 1 86 ? -17.297 1.237 21.486 1.00 77.12 86 THR A O 1
ATOM 702 N N . THR A 1 87 ? -16.882 3.390 20.978 1.00 80.62 87 THR A N 1
ATOM 703 C CA . THR A 1 87 ? -18.105 3.930 21.583 1.00 80.62 87 THR A CA 1
ATOM 704 C C . THR A 1 87 ? -19.343 3.435 20.838 1.00 80.62 87 THR A C 1
ATOM 706 O O . THR A 1 87 ? -20.300 2.993 21.470 1.00 80.62 87 THR A O 1
ATOM 709 N N . GLU A 1 88 ? -19.320 3.439 19.505 1.00 81.44 88 GLU A N 1
ATOM 710 C CA . GLU A 1 88 ? -20.418 2.913 18.689 1.00 81.44 88 GLU A CA 1
ATOM 711 C C . GLU A 1 88 ? -20.639 1.416 18.930 1.00 81.44 88 GLU A C 1
ATOM 713 O O . GLU A 1 88 ? -21.772 0.991 19.157 1.00 81.44 88 GLU A O 1
ATOM 718 N N . VAL A 1 89 ? -19.567 0.614 18.954 1.00 78.69 89 VAL A N 1
ATOM 719 C CA . VAL A 1 89 ? -19.651 -0.830 19.237 1.00 78.69 89 VAL A CA 1
ATOM 720 C C . VAL A 1 89 ? -20.277 -1.087 20.610 1.00 78.69 89 VAL A C 1
ATOM 722 O O . VAL A 1 89 ? -21.143 -1.955 20.734 1.00 78.69 89 VAL A O 1
ATOM 725 N N . GLN A 1 90 ? -19.895 -0.315 21.631 1.00 78.00 90 GLN A N 1
ATOM 726 C CA . GLN A 1 90 ? -20.491 -0.411 22.967 1.00 78.00 90 GLN A CA 1
ATOM 727 C C . GLN A 1 90 ? -21.983 -0.055 22.947 1.00 78.00 90 GLN A C 1
ATOM 729 O O . GLN A 1 90 ? -22.800 -0.840 23.425 1.00 78.00 90 GLN A O 1
ATOM 734 N N . GLN A 1 91 ? -22.360 1.058 22.312 1.00 82.38 91 GLN A N 1
ATOM 735 C CA . GLN A 1 91 ? -23.760 1.482 22.201 1.00 82.38 91 GLN A CA 1
ATOM 736 C C . GLN A 1 91 ? -24.632 0.457 21.464 1.00 82.38 91 GLN A C 1
ATOM 738 O O . GLN A 1 91 ? -25.759 0.181 21.879 1.00 82.38 91 GLN A O 1
ATOM 743 N N . TYR A 1 92 ? -24.141 -0.122 20.365 1.00 79.75 92 TYR A N 1
ATOM 744 C CA . TYR A 1 92 ? -24.873 -1.169 19.654 1.00 79.75 92 TYR A CA 1
ATOM 745 C C . TYR A 1 92 ? -24.982 -2.450 20.485 1.00 79.75 92 TYR A C 1
ATOM 747 O O . TYR A 1 92 ? -26.051 -3.059 20.508 1.00 79.75 92 TYR A O 1
ATOM 755 N N . SER A 1 93 ? -23.934 -2.818 21.227 1.00 81.12 93 SER A N 1
ATOM 756 C CA . SER A 1 93 ? -23.985 -3.963 22.140 1.00 81.12 93 SER A CA 1
ATOM 757 C C . SER A 1 93 ? -25.003 -3.763 23.267 1.00 81.12 93 SER A C 1
ATOM 759 O O . SER A 1 93 ? -25.734 -4.692 23.609 1.00 81.12 93 SER A O 1
ATOM 761 N N . GLU A 1 94 ? -25.099 -2.558 23.828 1.00 81.50 94 GLU A N 1
ATOM 762 C CA . GLU A 1 94 ? -26.108 -2.219 24.839 1.00 81.50 94 GLU A CA 1
ATOM 763 C C . GLU A 1 94 ? -27.528 -2.308 24.272 1.00 81.50 94 GLU A C 1
ATOM 765 O O . GLU A 1 94 ? -28.411 -2.890 24.903 1.00 81.50 94 GLU A O 1
ATOM 770 N N . LYS A 1 95 ? -27.753 -1.811 23.048 1.00 81.31 95 LYS A N 1
ATOM 771 C CA . LYS A 1 95 ? -29.049 -1.947 22.361 1.00 81.31 95 LYS A CA 1
ATOM 772 C C . LYS A 1 95 ? -29.432 -3.413 22.146 1.00 81.31 95 LYS A C 1
ATOM 774 O O . LYS A 1 95 ? -30.591 -3.762 22.359 1.00 81.31 95 LYS A O 1
ATOM 779 N N . ILE A 1 96 ? -28.478 -4.270 21.773 1.00 79.12 96 ILE A N 1
ATOM 780 C CA . ILE A 1 96 ? -28.700 -5.719 21.628 1.00 79.12 96 ILE A CA 1
ATOM 781 C C . ILE A 1 96 ? -29.083 -6.348 22.975 1.00 79.12 96 ILE A C 1
ATOM 783 O O . ILE A 1 96 ? -30.015 -7.150 23.030 1.00 79.12 96 ILE A O 1
ATOM 787 N N . ALA A 1 97 ? -28.414 -5.955 24.063 1.00 75.62 97 ALA A N 1
ATOM 788 C CA . ALA A 1 97 ? -28.725 -6.447 25.403 1.00 75.62 97 ALA A CA 1
ATOM 789 C C . ALA A 1 97 ? -30.127 -6.011 25.875 1.00 75.62 97 ALA A C 1
ATOM 791 O O . ALA A 1 97 ? -30.885 -6.827 26.404 1.00 75.62 97 ALA A O 1
ATOM 792 N N . ILE A 1 98 ? -30.506 -4.748 25.640 1.00 78.25 98 ILE A N 1
ATOM 793 C CA . ILE A 1 98 ? -31.829 -4.204 25.998 1.00 78.25 98 ILE A CA 1
ATOM 794 C C . ILE A 1 98 ? -32.946 -4.877 25.193 1.00 78.25 98 ILE A C 1
ATOM 796 O O . ILE A 1 98 ? -34.006 -5.171 25.746 1.00 78.25 98 ILE A O 1
ATOM 800 N N . ALA A 1 99 ? -32.710 -5.156 23.908 1.00 75.94 99 ALA A N 1
ATOM 801 C CA . ALA A 1 99 ? -33.689 -5.789 23.028 1.00 75.94 99 ALA A CA 1
ATOM 802 C C . ALA A 1 99 ? -34.041 -7.238 23.427 1.00 75.94 99 ALA A C 1
ATOM 804 O O . ALA A 1 99 ? -34.949 -7.815 22.830 1.00 75.94 99 ALA A O 1
ATOM 805 N N . LYS A 1 100 ? -33.354 -7.823 24.430 1.00 68.94 100 LYS A N 1
ATOM 806 C CA . LYS A 1 100 ? -33.515 -9.219 24.885 1.00 68.94 100 LYS A CA 1
ATOM 807 C C . LYS A 1 100 ? -33.573 -10.197 23.711 1.00 68.94 100 LYS A C 1
ATOM 809 O O . LYS A 1 100 ? -34.401 -11.107 23.692 1.00 68.94 100 LYS A O 1
ATOM 814 N N . THR A 1 101 ? -32.715 -9.973 22.714 1.00 65.75 101 THR A N 1
ATOM 815 C CA . THR A 1 101 ? -32.708 -10.745 21.472 1.00 65.75 101 THR A CA 1
ATOM 816 C C . THR A 1 101 ? -32.581 -12.234 21.811 1.00 65.75 101 THR A C 1
ATOM 818 O O . THR A 1 101 ? -31.598 -12.601 22.456 1.00 65.75 101 THR A O 1
ATOM 821 N N . PRO A 1 102 ? -33.541 -13.090 21.412 1.00 68.25 102 PRO A N 1
ATOM 822 C CA . PRO A 1 102 ? -33.564 -14.498 21.817 1.00 68.25 102 PRO A CA 1
ATOM 823 C C . PRO A 1 102 ? -32.440 -15.339 21.195 1.00 68.25 102 PRO A C 1
ATOM 825 O O . PRO A 1 102 ? -32.229 -16.478 21.598 1.00 68.25 102 PRO A O 1
ATOM 828 N N . ASP A 1 103 ? -31.713 -14.794 20.219 1.00 78.56 103 ASP A N 1
ATOM 829 C CA . ASP A 1 103 ? -30.575 -15.452 19.588 1.00 78.56 103 ASP A CA 1
ATOM 830 C C . ASP A 1 103 ? -29.297 -15.296 20.435 1.00 78.56 103 ASP A C 1
ATOM 832 O O . ASP A 1 103 ? -28.634 -14.253 20.437 1.00 78.56 103 ASP A O 1
ATOM 836 N N . GLU A 1 104 ? -28.935 -16.368 21.141 1.00 73.94 104 GLU A N 1
ATOM 837 C CA . GLU A 1 104 ? -27.719 -16.459 21.958 1.00 73.94 104 GLU A CA 1
ATOM 838 C C . GLU A 1 104 ? -26.425 -16.260 21.148 1.00 73.94 104 GLU A C 1
ATOM 840 O O . GLU A 1 104 ? -25.438 -15.742 21.679 1.00 73.94 104 GLU A O 1
ATOM 845 N N . LYS A 1 105 ? -26.405 -16.609 19.850 1.00 74.94 105 LYS A N 1
ATOM 846 C CA . LYS A 1 105 ? -25.220 -16.404 19.000 1.00 74.94 105 LYS A CA 1
ATOM 847 C C . LYS A 1 105 ? -25.007 -14.925 18.713 1.00 74.94 105 LYS A C 1
ATOM 849 O O . LYS A 1 105 ? -23.865 -14.469 18.740 1.00 74.94 105 LYS A O 1
ATOM 854 N N . LEU A 1 106 ? -26.082 -14.168 18.485 1.00 73.56 106 LEU A N 1
ATOM 855 C CA . LEU A 1 106 ? -25.996 -12.715 18.307 1.00 73.56 106 LEU A CA 1
ATOM 856 C C . LEU A 1 106 ? -25.492 -12.019 19.578 1.00 73.56 106 LEU A C 1
ATOM 858 O O . LEU A 1 106 ? -24.668 -11.107 19.488 1.00 73.56 106 LEU A O 1
ATOM 862 N N . GLN A 1 107 ? -25.910 -12.482 20.759 1.00 72.56 107 GLN A N 1
ATOM 863 C CA . GLN A 1 107 ? -25.384 -11.970 22.029 1.00 72.56 107 GLN A CA 1
ATOM 864 C C . GLN A 1 107 ? -23.890 -12.286 22.200 1.00 72.56 107 GLN A C 1
ATOM 866 O O . GLN A 1 107 ? -23.107 -11.398 22.542 1.00 72.56 107 GLN A O 1
ATOM 871 N N . LEU A 1 108 ? -23.473 -13.522 21.902 1.00 76.12 108 LEU A N 1
ATOM 872 C CA . LEU A 1 108 ? -22.070 -13.936 21.980 1.00 76.12 108 LEU A CA 1
ATOM 873 C C . LEU A 1 108 ? -21.175 -13.115 21.037 1.00 76.12 108 LEU A C 1
ATOM 875 O O . LEU A 1 108 ? -20.133 -12.617 21.462 1.00 76.12 108 LEU A O 1
ATOM 879 N N . VAL A 1 109 ? -21.592 -12.940 19.779 1.00 78.38 109 VAL A N 1
ATOM 880 C CA . VAL A 1 109 ? -20.851 -12.151 18.779 1.00 78.38 109 VAL A CA 1
ATOM 881 C C . VAL A 1 109 ? -20.768 -10.681 19.193 1.00 78.38 109 VAL A C 1
ATOM 883 O O . VAL A 1 109 ? -19.711 -10.066 19.060 1.00 78.38 109 VAL A O 1
ATOM 886 N N . SER A 1 110 ? -21.838 -10.122 19.767 1.00 77.19 110 SER A N 1
ATOM 887 C CA . SER A 1 110 ? -21.830 -8.755 20.301 1.00 77.19 110 SER A CA 1
ATOM 888 C C . SER A 1 110 ? -20.769 -8.572 21.391 1.00 77.19 110 SER A C 1
ATOM 890 O O . SER A 1 110 ? -19.967 -7.639 21.332 1.00 77.19 110 SER A O 1
ATOM 892 N N . VAL A 1 111 ? -20.703 -9.498 22.354 1.00 79.31 111 VAL A N 1
ATOM 893 C CA . VAL A 1 111 ? -19.697 -9.465 23.429 1.00 79.31 111 VAL A CA 1
ATOM 894 C C . VAL A 1 111 ? -18.282 -9.639 22.870 1.00 79.31 111 VAL A C 1
ATOM 896 O O . VAL A 1 111 ? -17.367 -8.926 23.286 1.00 79.31 111 VAL A O 1
ATOM 899 N N . GLN A 1 112 ? -18.088 -10.545 21.907 1.00 74.88 112 GLN A N 1
ATOM 900 C CA . GLN A 1 112 ? -16.795 -10.730 21.240 1.00 74.88 112 GLN A CA 1
ATOM 901 C C . GLN A 1 112 ? -16.336 -9.454 20.524 1.00 74.88 112 GLN A C 1
ATOM 903 O O . GLN A 1 112 ? -15.177 -9.068 20.664 1.00 74.88 112 GLN A O 1
ATOM 908 N N . ASN A 1 113 ? -17.239 -8.752 19.836 1.00 77.06 113 ASN A N 1
ATOM 909 C CA . ASN A 1 113 ? -16.925 -7.497 19.153 1.00 77.06 113 ASN A CA 1
ATOM 910 C C . ASN A 1 113 ? -16.499 -6.391 20.128 1.00 77.06 113 ASN A C 1
ATOM 912 O O . ASN A 1 113 ? -15.534 -5.679 19.852 1.00 77.06 113 ASN A O 1
ATOM 916 N N . VAL A 1 114 ? -17.149 -6.285 21.294 1.00 81.00 114 VAL A N 1
ATOM 917 C CA . VAL A 1 114 ? -16.725 -5.352 22.355 1.00 81.00 114 VAL A CA 1
ATOM 918 C C . VAL A 1 114 ? -15.309 -5.684 22.833 1.00 81.00 114 VAL A C 1
ATOM 920 O O . VAL A 1 114 ? -14.463 -4.794 22.909 1.00 81.00 114 VAL A O 1
ATOM 923 N N . ARG A 1 115 ? -15.012 -6.965 23.088 1.00 76.62 115 ARG A N 1
ATOM 924 C CA . ARG A 1 115 ? -13.669 -7.399 23.513 1.00 76.62 115 ARG A CA 1
ATOM 925 C C . ARG A 1 115 ? -12.602 -7.123 22.458 1.00 76.62 115 ARG A C 1
ATOM 927 O O . ARG A 1 115 ? -11.517 -6.662 22.803 1.00 76.62 115 ARG A O 1
ATOM 934 N N . ILE A 1 116 ? -12.907 -7.346 21.182 1.00 76.44 116 ILE A N 1
ATOM 935 C CA . ILE A 1 116 ? -11.995 -7.029 20.077 1.00 76.44 116 ILE A CA 1
ATOM 936 C C . ILE A 1 116 ? -11.739 -5.516 20.017 1.00 76.44 116 ILE A C 1
ATOM 938 O O . ILE A 1 116 ? -10.583 -5.106 19.927 1.00 76.44 116 ILE A O 1
ATOM 942 N N . ALA A 1 117 ? -12.774 -4.679 20.139 1.00 73.50 117 ALA A N 1
ATOM 943 C CA . ALA A 1 117 ? -12.614 -3.224 20.156 1.00 73.50 117 ALA A CA 1
ATOM 944 C C . ALA A 1 117 ? -11.726 -2.750 21.327 1.00 73.50 117 ALA A C 1
ATOM 946 O O . ALA A 1 117 ? -10.818 -1.935 21.134 1.00 73.50 117 ALA A O 1
ATOM 947 N N . GLU A 1 118 ? -11.915 -3.317 22.524 1.00 76.75 118 GLU A N 1
ATOM 948 C CA . GLU A 1 118 ? -11.059 -3.067 23.693 1.00 76.75 118 GLU A CA 1
ATOM 949 C C . GLU A 1 118 ? -9.598 -3.473 23.437 1.00 76.75 118 GLU A C 1
ATOM 951 O O . GLU A 1 118 ? -8.681 -2.707 23.746 1.00 76.75 118 GLU A O 1
ATOM 956 N N . MET A 1 119 ? -9.372 -4.645 22.833 1.00 73.12 119 MET A N 1
ATOM 957 C CA . MET A 1 119 ? -8.034 -5.144 22.501 1.00 73.12 119 MET A CA 1
ATOM 958 C C . MET A 1 119 ? -7.321 -4.264 21.468 1.00 73.12 119 MET A C 1
ATOM 960 O O . MET A 1 119 ? -6.144 -3.956 21.653 1.00 73.12 119 MET A O 1
ATOM 964 N N . ILE A 1 120 ? -8.015 -3.816 20.416 1.00 73.94 120 ILE A N 1
ATOM 965 C CA . ILE A 1 120 ? -7.428 -2.925 19.402 1.00 73.94 120 ILE A CA 1
ATOM 966 C C . ILE A 1 120 ? -7.071 -1.572 20.033 1.00 73.94 120 ILE A C 1
ATOM 968 O O . ILE A 1 120 ? -5.989 -1.043 19.785 1.00 73.94 120 ILE A O 1
ATOM 972 N N . ASN A 1 121 ? -7.927 -1.030 20.907 1.00 73.00 121 ASN A N 1
ATOM 973 C CA . ASN A 1 121 ? -7.635 0.207 21.634 1.00 73.00 121 ASN A CA 1
ATOM 974 C C . ASN A 1 121 ? -6.416 0.062 22.567 1.00 73.00 121 ASN A C 1
ATOM 976 O O . ASN A 1 121 ? -5.605 0.981 22.671 1.00 73.00 121 ASN A O 1
ATOM 980 N N . LEU A 1 122 ? -6.258 -1.083 23.241 1.00 70.19 122 LEU A N 1
ATOM 981 C CA . LEU A 1 122 ? -5.077 -1.370 24.065 1.00 70.19 122 LEU A CA 1
ATOM 982 C C . LEU A 1 122 ? -3.807 -1.489 23.218 1.00 70.19 122 LEU A C 1
ATOM 984 O O . LEU A 1 122 ? -2.817 -0.838 23.541 1.00 70.19 122 LEU A O 1
ATOM 988 N N . LEU A 1 123 ? -3.851 -2.242 22.116 1.00 66.06 123 LEU A N 1
ATOM 989 C CA . LEU A 1 123 ? -2.729 -2.382 21.185 1.00 66.06 123 LEU A CA 1
ATOM 990 C C . LEU A 1 123 ? -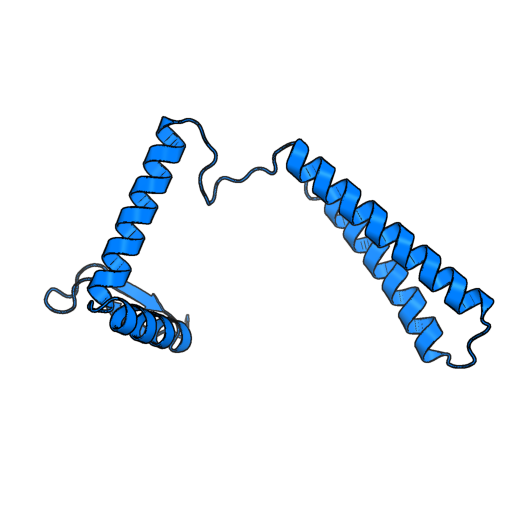2.304 -1.016 20.622 1.00 66.06 123 LEU A C 1
ATOM 992 O O . LEU A 1 123 ? -1.127 -0.663 20.641 1.00 66.06 123 LEU A O 1
ATOM 996 N N . HIS A 1 124 ? -3.261 -0.191 20.195 1.00 63.78 124 HIS A N 1
ATOM 997 C CA . HIS A 1 124 ? -2.967 1.144 19.675 1.00 63.78 124 HIS A CA 1
ATOM 998 C C . HIS A 1 124 ? -2.319 2.064 20.732 1.00 63.78 124 HIS A C 1
ATOM 1000 O O . HIS A 1 124 ? -1.484 2.901 20.395 1.00 63.78 124 HIS A O 1
ATOM 1006 N N . LYS A 1 125 ? -2.639 1.887 22.023 1.00 61.72 125 LYS A N 1
ATOM 1007 C CA . LYS A 1 125 ? -1.976 2.607 23.126 1.00 61.72 125 LYS A CA 1
ATOM 1008 C C . LYS A 1 125 ? -0.553 2.112 23.406 1.00 61.72 125 LYS A C 1
ATOM 1010 O O . LYS A 1 125 ? 0.257 2.912 23.864 1.00 61.72 125 LYS A O 1
ATOM 1015 N N . THR A 1 126 ? -0.251 0.834 23.170 1.00 55.50 126 THR A N 1
ATOM 1016 C CA . THR A 1 126 ? 1.046 0.221 23.516 1.00 55.50 126 THR A CA 1
ATOM 1017 C C . THR A 1 126 ? 2.056 0.191 22.370 1.00 55.50 126 THR A C 1
ATOM 1019 O O . THR A 1 126 ? 3.246 0.073 22.629 1.00 55.50 126 THR A O 1
ATOM 1022 N N . THR A 1 127 ? 1.635 0.355 21.112 1.00 52.38 127 THR A N 1
ATOM 1023 C CA . THR A 1 127 ? 2.544 0.290 19.941 1.00 52.38 127 THR A CA 1
ATOM 1024 C C . THR A 1 127 ? 3.390 1.571 19.739 1.00 52.38 127 THR A C 1
ATOM 1026 O O . THR A 1 127 ? 4.023 1.747 18.704 1.00 52.38 127 THR A O 1
ATOM 1029 N N . MET A 1 128 ? 3.404 2.489 20.713 1.00 49.03 128 MET A N 1
ATOM 1030 C CA . MET A 1 128 ? 4.137 3.771 20.684 1.00 49.03 128 MET A CA 1
ATOM 1031 C C . MET A 1 128 ? 5.189 3.904 21.810 1.00 49.03 128 MET A C 1
ATOM 1033 O O . MET A 1 128 ? 5.622 5.017 22.114 1.00 49.03 128 MET A O 1
ATOM 1037 N N . THR A 1 129 ? 5.606 2.792 22.424 1.00 42.03 129 THR A N 1
ATOM 1038 C CA . THR A 1 129 ? 6.864 2.680 23.197 1.00 42.03 129 THR A CA 1
ATOM 1039 C C . THR A 1 129 ? 7.865 1.860 22.410 1.00 42.03 129 THR A C 1
ATOM 1041 O O . THR A 1 129 ? 9.027 2.303 22.299 1.00 42.03 129 THR A O 1
#

Secondary structure (DSSP, 8-state):
----EEEEEETTTTEEEEEE-HHHHHHHHHHHHHTTS-HHHHHHHHHHHHHHHHHHHHHTTPPPTT--PPPHHHHHHHHHHHHHHHHHHHHHHHHHHHTT-S-HHHHHHHHHHHHHHHHHHHHHHHTT-

Sequence (129 aa):
MAKGRMVYLDEDKKLGHYRASEELISELAELAKEMSMSRSGLTRRALEAFVQYMNDARMLKKLTMFGKKPTVETWLNERNNMREMTTEVQQYSEKIAIAKTPDEKLQLVSVQNVRIAEMINLLHKTTMT

Radius of gyration: 24.07 Å; chains: 1; bounding box: 55×39×51 Å

pLDDT: mean 77.95, std 10.58, range [42.03, 94.75]